Protein AF-A0A915JQE9-F1 (afdb_monomer_lite)

Radius of gyration: 18.26 Å; chains: 1; bounding box: 39×35×54 Å

Organism: Romanomermis culicivorax (NCBI:txid13658)

pLDDT: mean 92.69, std 6.95, range [49.97, 98.25]

Structure (mmCIF, N/CA/C/O backbone):
data_AF-A0A915JQE9-F1
#
_entry.id   AF-A0A915JQE9-F1
#
loop_
_atom_site.group_PDB
_atom_site.id
_atom_site.type_symbol
_atom_site.label_atom_id
_atom_site.label_alt_id
_atom_site.label_comp_id
_atom_site.label_asym_id
_atom_site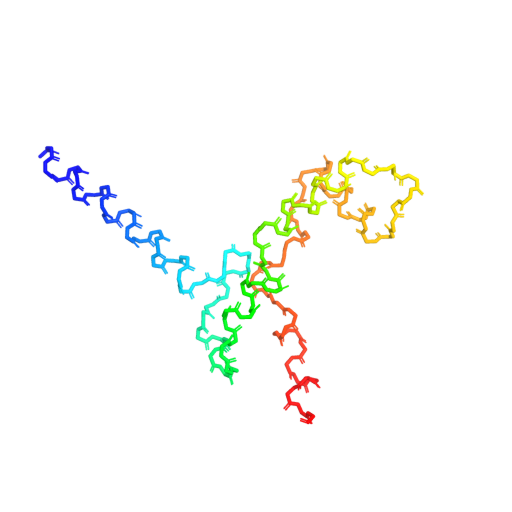.label_entity_id
_atom_site.label_seq_id
_atom_site.pdbx_PDB_ins_code
_atom_site.Cartn_x
_atom_site.Cartn_y
_atom_site.Cartn_z
_atom_site.occupancy
_atom_site.B_iso_or_equiv
_atom_site.auth_seq_id
_atom_site.auth_comp_id
_atom_site.auth_asym_id
_atom_site.auth_atom_id
_atom_site.pdbx_PDB_model_num
ATOM 1 N N . LEU A 1 1 ? 0.829 17.324 -35.112 1.00 67.06 1 LEU A N 1
ATOM 2 C CA . LEU A 1 1 ? -0.309 17.634 -34.212 1.00 67.06 1 LEU A CA 1
ATOM 3 C C . LEU A 1 1 ? -1.043 16.373 -33.762 1.00 67.06 1 LEU A C 1
ATOM 5 O O . LEU A 1 1 ? -0.920 16.037 -32.601 1.00 67.06 1 LEU A O 1
ATOM 9 N N . ILE A 1 2 ? -1.765 15.649 -34.632 1.00 79.75 2 ILE A N 1
ATOM 10 C CA . ILE A 1 2 ? -2.502 14.436 -34.205 1.00 79.75 2 ILE A CA 1
ATOM 11 C C . ILE A 1 2 ? -1.566 13.235 -33.972 1.00 79.75 2 ILE A C 1
ATOM 13 O O . ILE A 1 2 ? -1.699 12.549 -32.968 1.00 79.75 2 ILE A O 1
ATOM 17 N N . ILE A 1 3 ? -0.600 12.995 -34.869 1.00 83.25 3 ILE A N 1
ATOM 18 C CA . ILE A 1 3 ? 0.360 11.880 -34.738 1.00 83.25 3 ILE A CA 1
ATOM 19 C C . ILE A 1 3 ? 1.259 12.068 -33.508 1.00 83.25 3 ILE A C 1
ATOM 21 O O . ILE A 1 3 ? 1.458 11.116 -32.763 1.00 83.25 3 ILE A O 1
ATOM 25 N N . ASP A 1 4 ? 1.719 13.297 -33.256 1.00 87.56 4 ASP A N 1
ATOM 26 C CA . ASP A 1 4 ? 2.543 13.613 -32.080 1.00 87.56 4 ASP A CA 1
ATOM 27 C C . ASP A 1 4 ? 1.773 13.379 -30.769 1.00 87.56 4 ASP A C 1
ATOM 29 O O . ASP A 1 4 ? 2.315 12.787 -29.845 1.00 87.56 4 ASP A O 1
ATOM 33 N N . ALA A 1 5 ? 0.484 13.743 -30.716 1.00 91.75 5 ALA A N 1
ATOM 34 C CA . ALA A 1 5 ? -0.362 13.503 -29.544 1.00 91.75 5 ALA A CA 1
ATOM 35 C C . ALA A 1 5 ? -0.603 12.005 -29.274 1.00 91.75 5 ALA A C 1
ATOM 37 O O . ALA A 1 5 ? -0.631 11.579 -28.124 1.00 91.75 5 ALA A O 1
ATOM 38 N N . PHE A 1 6 ? -0.760 11.181 -30.319 1.00 93.00 6 PHE A N 1
ATOM 39 C CA . PHE A 1 6 ? -0.854 9.725 -30.147 1.00 93.00 6 PHE A CA 1
ATOM 40 C C . PHE A 1 6 ? 0.477 9.088 -29.738 1.00 93.00 6 PHE A C 1
ATOM 42 O O . PHE A 1 6 ? 0.460 8.094 -29.016 1.00 93.00 6 PHE A O 1
ATOM 49 N N . GLY A 1 7 ? 1.604 9.644 -30.195 1.00 94.81 7 GLY A N 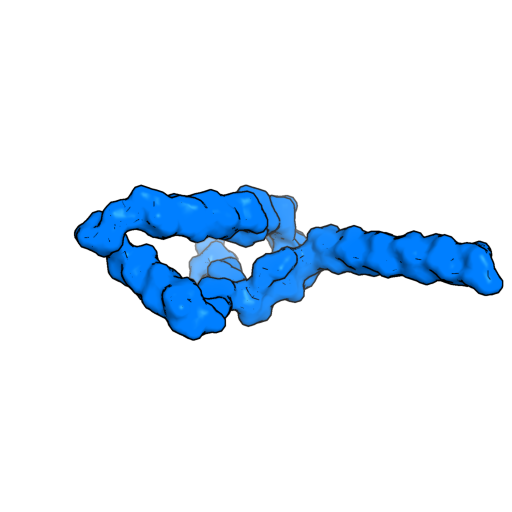1
ATOM 50 C CA . GLY A 1 7 ? 2.934 9.257 -29.723 1.00 94.81 7 GLY A CA 1
ATOM 51 C C . GLY A 1 7 ? 3.081 9.514 -28.226 1.00 94.81 7 GLY A C 1
ATOM 52 O O . GLY A 1 7 ? 3.357 8.587 -27.478 1.00 94.81 7 GLY A O 1
ATOM 53 N N . GLU A 1 8 ? 2.755 10.728 -27.778 1.00 94.94 8 GLU A N 1
ATOM 54 C CA . GLU A 1 8 ? 2.845 11.114 -26.365 1.00 94.94 8 GLU A CA 1
ATOM 55 C C . GLU A 1 8 ? 1.964 10.246 -25.450 1.00 94.94 8 GLU A C 1
ATOM 57 O O . GLU A 1 8 ? 2.409 9.814 -24.390 1.00 94.94 8 GLU A O 1
ATOM 62 N N . LEU A 1 9 ? 0.731 9.929 -25.863 1.00 94.31 9 LEU A N 1
ATOM 63 C CA . LEU A 1 9 ? -0.151 9.042 -25.091 1.00 94.31 9 LEU A CA 1
ATOM 64 C C . LEU A 1 9 ? 0.405 7.619 -24.955 1.00 94.31 9 LEU A C 1
ATOM 66 O O . LEU A 1 9 ? 0.185 6.976 -23.929 1.00 94.31 9 LEU A O 1
ATOM 70 N N . ARG A 1 10 ? 1.103 7.122 -25.983 1.00 95.56 10 ARG A N 1
ATOM 71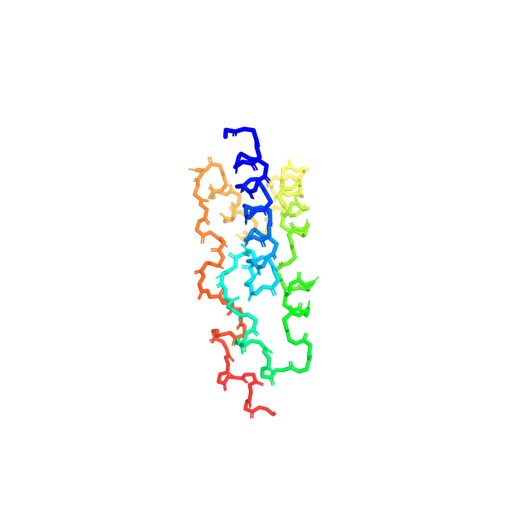 C CA . ARG A 1 10 ? 1.764 5.816 -25.916 1.00 95.56 10 ARG A CA 1
ATOM 72 C C . ARG A 1 10 ? 2.950 5.868 -24.963 1.00 95.56 10 ARG A C 1
ATOM 74 O O . ARG A 1 10 ? 3.016 5.038 -24.069 1.00 95.56 10 ARG A O 1
ATOM 81 N N . ASP A 1 11 ? 3.805 6.877 -25.089 1.00 96.31 11 ASP A N 1
ATOM 82 C CA . ASP A 1 11 ? 4.979 7.025 -24.226 1.00 96.31 11 ASP A CA 1
ATOM 83 C C . ASP A 1 11 ? 4.574 7.154 -22.745 1.00 96.31 11 ASP A C 1
ATOM 85 O O . ASP A 1 11 ? 5.214 6.576 -21.868 1.00 96.31 11 ASP A O 1
ATOM 89 N N . GLN A 1 12 ? 3.468 7.853 -22.451 1.00 94.75 12 GLN A N 1
ATOM 90 C CA . GLN A 1 12 ? 2.900 7.931 -21.099 1.00 94.75 12 GLN A CA 1
ATOM 91 C C . GLN A 1 12 ? 2.430 6.566 -20.577 1.00 94.75 12 GLN A C 1
ATOM 93 O O . GLN A 1 12 ? 2.669 6.243 -19.412 1.00 94.75 12 GLN A O 1
ATOM 98 N N . GLN A 1 13 ? 1.760 5.773 -21.419 1.00 95.31 13 GLN A N 1
ATOM 99 C CA . GLN A 1 13 ? 1.322 4.424 -21.058 1.00 95.31 13 GLN A CA 1
ATOM 100 C C . GLN A 1 13 ? 2.520 3.507 -20.796 1.00 95.31 13 GLN A C 1
ATOM 102 O O . GLN A 1 13 ? 2.546 2.836 -19.766 1.00 95.31 13 GLN A O 1
ATOM 107 N N . ASP A 1 14 ? 3.503 3.514 -21.693 1.00 96.50 14 ASP A N 1
ATOM 108 C CA . ASP A 1 14 ? 4.688 2.665 -21.598 1.00 96.50 14 ASP A CA 1
ATOM 109 C C . ASP A 1 14 ? 5.507 3.029 -20.350 1.00 96.50 14 ASP A C 1
ATOM 111 O O . ASP A 1 14 ? 5.838 2.156 -19.555 1.00 96.50 14 ASP A O 1
ATOM 115 N N . THR A 1 15 ? 5.698 4.325 -20.077 1.00 95.44 15 THR A N 1
ATOM 116 C CA . THR A 1 15 ? 6.386 4.799 -18.861 1.00 95.44 15 THR A CA 1
ATOM 117 C C . THR A 1 15 ? 5.670 4.355 -17.580 1.00 95.44 15 THR A C 1
ATOM 119 O O . THR A 1 15 ? 6.307 3.970 -16.597 1.00 95.44 15 THR A O 1
ATOM 122 N N . ALA A 1 16 ? 4.334 4.421 -17.554 1.00 92.44 16 ALA A N 1
ATOM 123 C CA . ALA A 1 16 ? 3.557 3.991 -16.394 1.00 92.44 16 ALA A CA 1
ATOM 124 C C . ALA A 1 16 ? 3.657 2.474 -16.177 1.00 92.44 16 ALA A C 1
ATOM 126 O O . ALA A 1 16 ? 3.795 2.031 -15.037 1.00 92.44 16 ALA A O 1
ATOM 127 N N . GLN A 1 17 ? 3.617 1.695 -17.260 1.00 93.56 17 GLN A N 1
ATOM 128 C CA . GLN A 1 17 ? 3.761 0.244 -17.213 1.00 93.56 17 GLN A CA 1
ATOM 129 C C . GLN A 1 17 ? 5.161 -0.157 -16.737 1.00 93.56 17 GLN A C 1
ATOM 131 O O . GLN A 1 17 ? 5.279 -0.953 -15.810 1.00 93.56 17 GLN A O 1
ATOM 136 N N . GLU A 1 18 ? 6.208 0.447 -17.301 1.00 94.75 18 GLU A N 1
ATOM 137 C CA . GLU A 1 18 ? 7.594 0.205 -16.891 1.00 94.75 18 GLU A CA 1
ATOM 138 C C . GLU A 1 18 ? 7.787 0.479 -15.399 1.00 94.75 18 GLU A C 1
ATOM 140 O O . GLU A 1 18 ? 8.376 -0.340 -14.697 1.00 94.75 18 GLU A O 1
ATOM 145 N N . LYS A 1 19 ? 7.216 1.574 -14.877 1.00 92.69 19 LYS A N 1
ATOM 146 C CA . LYS A 1 19 ? 7.302 1.893 -13.447 1.00 92.69 19 LYS A CA 1
ATOM 147 C C . LYS A 1 19 ? 6.626 0.840 -12.562 1.00 92.69 19 LYS A C 1
ATOM 149 O O . LYS A 1 19 ? 7.146 0.531 -11.493 1.00 92.69 19 LYS A O 1
ATOM 154 N N . LEU A 1 20 ? 5.482 0.298 -12.983 1.00 89.75 20 LEU A N 1
ATOM 155 C CA . LEU A 1 20 ? 4.782 -0.764 -12.247 1.00 89.75 20 LEU A CA 1
ATOM 156 C C . LEU A 1 20 ? 5.536 -2.102 -12.285 1.00 89.75 20 LEU A C 1
ATOM 158 O O . LEU A 1 20 ? 5.392 -2.910 -11.371 1.00 89.75 20 LEU A O 1
ATOM 162 N N . GLU A 1 21 ? 6.327 -2.342 -13.329 1.00 91.62 21 GLU A N 1
ATOM 163 C CA . GLU A 1 21 ? 7.147 -3.549 -13.472 1.00 91.62 21 GLU A CA 1
ATOM 164 C C . GLU A 1 21 ? 8.509 -3.439 -12.773 1.00 91.62 21 GLU A C 1
ATOM 166 O O . GLU A 1 21 ? 9.068 -4.459 -12.359 1.00 91.62 21 GLU A O 1
ATOM 171 N N . SER A 1 22 ? 9.049 -2.222 -12.643 1.00 94.00 22 SER A N 1
ATOM 172 C CA . SER A 1 22 ? 10.365 -1.972 -12.052 1.00 94.00 22 SER A CA 1
ATOM 173 C C . SER A 1 22 ? 10.320 -1.664 -10.559 1.00 94.00 22 SER A C 1
ATOM 175 O O . SER A 1 22 ? 11.286 -1.969 -9.867 1.00 94.00 22 SER A O 1
ATOM 177 N N . ASN A 1 23 ? 9.241 -1.060 -10.052 1.00 96.00 23 ASN A N 1
ATOM 178 C CA . ASN A 1 23 ? 9.147 -0.584 -8.671 1.00 96.00 23 ASN A CA 1
ATOM 179 C C . ASN A 1 23 ? 7.868 -1.092 -8.001 1.00 96.00 23 ASN A C 1
ATOM 181 O O . ASN A 1 23 ? 6.813 -1.204 -8.626 1.00 96.00 23 ASN A O 1
ATOM 185 N N . CYS A 1 24 ? 7.928 -1.346 -6.693 1.00 96.19 24 CYS A N 1
ATOM 186 C CA . CYS A 1 24 ? 6.718 -1.629 -5.928 1.00 96.19 24 CYS A CA 1
ATOM 187 C C . CYS A 1 24 ? 5.824 -0.381 -5.863 1.00 96.19 24 CYS A C 1
ATOM 189 O O . CYS A 1 24 ? 6.274 0.690 -5.466 1.00 96.19 24 CYS A O 1
ATOM 191 N N . PHE A 1 25 ? 4.532 -0.524 -6.164 1.00 94.50 25 PHE A N 1
ATOM 192 C CA . PHE A 1 25 ? 3.576 0.589 -6.118 1.00 94.50 25 PHE A CA 1
ATOM 193 C C . PHE A 1 25 ? 3.420 1.224 -4.722 1.00 94.50 25 PHE A C 1
ATOM 195 O O . PHE A 1 25 ? 3.110 2.408 -4.625 1.00 94.50 25 PHE A O 1
ATOM 202 N N . ILE A 1 26 ? 3.613 0.446 -3.650 1.00 94.88 26 ILE A N 1
ATOM 203 C CA . ILE A 1 26 ? 3.395 0.903 -2.269 1.00 94.88 26 ILE A CA 1
ATOM 204 C C . ILE A 1 26 ? 4.648 1.572 -1.694 1.00 94.88 26 ILE A C 1
ATOM 206 O O . ILE A 1 26 ? 4.565 2.701 -1.218 1.00 94.88 26 ILE A O 1
ATOM 210 N N . CYS A 1 27 ? 5.800 0.896 -1.751 1.00 95.56 27 CYS A N 1
ATOM 211 C CA . CYS A 1 27 ? 7.029 1.378 -1.115 1.00 95.56 27 CYS A CA 1
ATOM 212 C C . CYS A 1 27 ? 8.037 2.031 -2.068 1.00 95.56 27 CYS A C 1
ATOM 214 O O . CYS A 1 27 ? 9.039 2.556 -1.597 1.00 95.56 27 CYS A O 1
ATOM 216 N N . ASP A 1 28 ? 7.804 2.005 -3.383 1.00 95.19 28 ASP A N 1
ATOM 217 C CA . ASP A 1 28 ? 8.694 2.542 -4.429 1.00 95.19 28 ASP A CA 1
ATOM 218 C C . ASP A 1 28 ? 10.106 1.919 -4.472 1.00 95.19 28 ASP A C 1
ATOM 220 O O . ASP A 1 28 ? 10.985 2.392 -5.192 1.00 95.19 28 ASP A O 1
ATOM 224 N N . LEU A 1 29 ? 10.336 0.819 -3.744 1.00 95.75 29 LEU A N 1
ATOM 225 C CA . LEU A 1 29 ? 11.581 0.058 -3.830 1.00 95.75 29 LEU A CA 1
ATOM 226 C C . LEU A 1 29 ? 11.692 -0.630 -5.196 1.00 95.75 29 LEU A C 1
ATOM 228 O O . LEU A 1 29 ? 10.737 -1.253 -5.676 1.00 95.75 29 LEU A O 1
ATOM 232 N N . SER A 1 30 ? 12.880 -0.529 -5.801 1.00 95.50 30 SER A N 1
ATOM 233 C CA . SER A 1 30 ? 13.201 -1.176 -7.077 1.00 95.50 30 SER A CA 1
ATOM 234 C C . SER A 1 30 ? 13.192 -2.694 -6.932 1.00 95.50 30 SER A C 1
ATOM 236 O O . SER A 1 30 ? 13.682 -3.244 -5.944 1.00 95.50 30 SER A O 1
ATOM 238 N N . LYS A 1 31 ? 12.719 -3.376 -7.970 1.00 95.31 31 LYS A N 1
ATOM 239 C CA . LYS A 1 31 ? 12.828 -4.819 -8.165 1.00 95.31 31 LYS A CA 1
ATOM 240 C C . LYS A 1 31 ? 14.245 -5.342 -7.915 1.00 95.31 31 LYS A C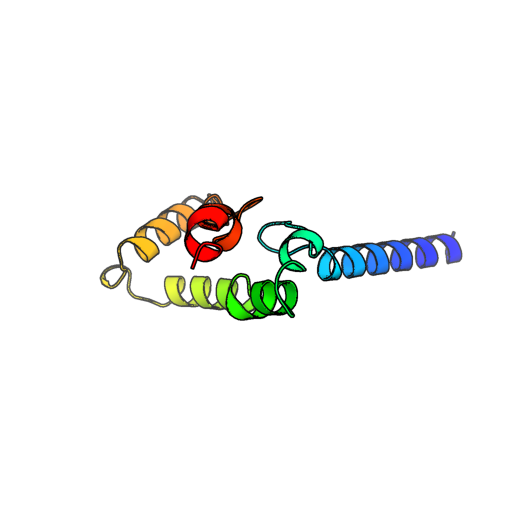 1
ATOM 242 O O . LYS A 1 31 ? 14.387 -6.395 -7.297 1.00 95.31 31 LYS A O 1
ATOM 247 N N . ASP A 1 32 ? 15.271 -4.576 -8.290 1.00 94.75 32 ASP A N 1
ATOM 248 C CA . ASP A 1 32 ? 16.681 -4.942 -8.098 1.00 94.75 32 ASP A CA 1
ATOM 249 C C . ASP A 1 32 ? 17.025 -5.223 -6.623 1.00 94.75 32 ASP A C 1
ATOM 251 O O . ASP A 1 32 ? 17.874 -6.064 -6.326 1.00 94.75 32 ASP A O 1
ATOM 255 N N . PHE A 1 33 ? 16.356 -4.550 -5.677 1.00 93.25 33 PHE A N 1
ATOM 256 C CA . PHE A 1 33 ? 16.535 -4.797 -4.242 1.00 93.25 33 PHE A CA 1
ATOM 257 C C . PHE A 1 33 ? 16.102 -6.220 -3.855 1.00 93.25 33 PHE A C 1
ATOM 259 O O . PHE A 1 33 ? 16.753 -6.878 -3.040 1.00 93.25 33 PHE A O 1
ATOM 266 N N . PHE A 1 34 ? 15.031 -6.713 -4.477 1.00 93.38 34 PHE A N 1
ATOM 267 C CA . PHE A 1 34 ? 14.414 -8.002 -4.175 1.00 93.38 34 PHE A CA 1
ATOM 268 C C . PHE A 1 34 ? 14.992 -9.164 -4.989 1.00 93.38 34 PHE A C 1
ATOM 270 O O . PHE A 1 34 ? 14.802 -10.320 -4.611 1.00 93.38 34 PHE A O 1
ATOM 277 N N . ASP A 1 35 ? 15.735 -8.887 -6.063 1.00 88.38 35 ASP A N 1
ATOM 278 C CA . ASP A 1 35 ? 16.373 -9.905 -6.911 1.00 88.38 35 ASP A CA 1
ATOM 279 C C . ASP A 1 35 ? 17.462 -10.719 -6.177 1.00 88.38 35 ASP A C 1
ATOM 281 O O . ASP A 1 35 ? 17.889 -11.771 -6.659 1.00 88.38 35 ASP A O 1
ATOM 285 N N . LYS A 1 36 ? 17.857 -10.300 -4.963 1.00 86.81 36 LYS A N 1
ATOM 286 C CA . LYS A 1 36 ? 18.662 -11.108 -4.026 1.00 86.81 36 LYS A CA 1
ATOM 287 C C . LYS A 1 36 ? 17.980 -12.436 -3.656 1.00 86.81 36 LYS A C 1
ATOM 289 O O . LYS A 1 36 ? 18.666 -13.395 -3.302 1.00 86.81 36 LYS A O 1
ATOM 294 N N . LEU A 1 37 ? 16.646 -12.495 -3.722 1.00 87.94 37 LEU A N 1
ATOM 295 C CA . LEU A 1 37 ? 15.838 -13.669 -3.400 1.00 87.94 37 LEU A CA 1
ATOM 296 C C . LEU A 1 37 ? 15.140 -14.218 -4.659 1.00 87.94 37 LEU A C 1
ATOM 298 O O . LEU A 1 37 ? 14.634 -13.448 -5.478 1.00 87.94 37 LEU A O 1
ATOM 302 N N . PRO A 1 38 ? 15.033 -15.552 -4.829 1.00 91.19 38 PRO A N 1
ATOM 303 C CA . PRO A 1 38 ? 14.326 -16.134 -5.966 1.00 91.19 38 PRO A CA 1
ATOM 304 C C . PRO A 1 38 ? 12.857 -15.698 -6.007 1.00 91.19 38 PRO A C 1
ATOM 306 O O . PRO A 1 38 ? 12.087 -16.023 -5.104 1.00 91.19 38 PRO A O 1
ATOM 309 N N . ARG A 1 39 ? 12.458 -15.007 -7.085 1.00 92.38 39 ARG A N 1
ATOM 310 C CA . ARG A 1 39 ? 11.121 -14.394 -7.231 1.00 92.38 39 ARG A CA 1
ATOM 311 C C . ARG A 1 39 ? 10.777 -13.415 -6.096 1.00 92.38 39 ARG A C 1
ATOM 313 O O . ARG A 1 39 ? 9.606 -13.274 -5.750 1.00 92.38 39 ARG A O 1
ATOM 320 N N . GLY A 1 40 ? 11.780 -12.744 -5.524 1.00 93.88 40 GLY A N 1
ATOM 321 C CA . GLY A 1 40 ? 11.591 -11.831 -4.397 1.00 93.88 40 GLY A CA 1
ATOM 322 C C . GLY A 1 40 ? 10.599 -10.711 -4.702 1.00 93.88 40 GLY A C 1
ATOM 323 O O . GLY A 1 40 ? 9.708 -10.458 -3.901 1.00 93.88 40 GLY A O 1
ATOM 324 N N . PHE A 1 41 ? 10.684 -10.101 -5.888 1.00 95.06 41 PHE A N 1
ATOM 325 C CA . PHE A 1 41 ? 9.778 -9.012 -6.259 1.00 95.06 41 PHE A CA 1
ATOM 326 C C . PHE A 1 41 ? 8.324 -9.468 -6.446 1.00 95.06 41 PHE A C 1
ATOM 328 O O . PHE A 1 41 ? 7.422 -8.830 -5.921 1.00 95.06 41 PHE A O 1
ATOM 335 N N . GLU A 1 42 ? 8.094 -10.604 -7.114 1.00 94.50 42 GLU A N 1
ATOM 336 C CA . GLU A 1 42 ? 6.750 -11.195 -7.259 1.00 94.50 42 GLU A CA 1
ATOM 337 C C . GLU A 1 42 ? 6.157 -11.533 -5.885 1.00 94.50 42 GLU A C 1
ATOM 339 O O . GLU A 1 42 ? 5.003 -11.222 -5.602 1.00 94.50 42 GLU A O 1
ATOM 344 N N . HIS A 1 43 ? 6.961 -12.120 -4.991 1.00 94.81 43 HIS A N 1
ATOM 345 C CA . HIS A 1 43 ? 6.532 -12.375 -3.618 1.00 94.81 43 HIS A CA 1
ATOM 346 C C . HIS A 1 43 ? 6.156 -11.078 -2.896 1.00 94.81 43 HIS A C 1
ATOM 348 O O . HIS A 1 43 ? 5.089 -11.002 -2.286 1.00 94.81 43 HIS A O 1
ATOM 354 N N . HIS A 1 44 ? 7.004 -10.058 -3.006 1.00 95.56 44 HIS A N 1
ATOM 355 C CA . HIS A 1 44 ? 6.788 -8.760 -2.392 1.00 95.56 44 HIS A CA 1
ATOM 356 C C . HIS A 1 44 ? 5.480 -8.121 -2.878 1.00 95.56 44 HIS A C 1
ATOM 358 O O . HIS A 1 44 ? 4.653 -7.740 -2.058 1.00 95.56 44 HIS A O 1
ATOM 364 N N . THR A 1 45 ? 5.214 -8.072 -4.186 1.00 95.31 45 THR A N 1
ATOM 365 C CA . THR A 1 45 ? 3.987 -7.456 -4.723 1.00 95.31 45 THR A CA 1
ATOM 366 C C . THR A 1 45 ? 2.728 -8.293 -4.496 1.00 95.31 45 THR A C 1
ATOM 368 O O . THR A 1 45 ? 1.640 -7.737 -4.354 1.00 95.31 45 THR A O 1
ATOM 371 N N . ASP A 1 46 ? 2.833 -9.621 -4.431 1.00 94.75 46 ASP A N 1
ATOM 372 C CA . ASP A 1 46 ? 1.654 -10.492 -4.331 1.00 94.75 46 ASP A CA 1
ATOM 373 C C . ASP A 1 46 ? 1.275 -10.855 -2.896 1.00 94.75 46 ASP A C 1
ATOM 375 O O . ASP A 1 46 ? 0.111 -11.173 -2.629 1.00 94.75 46 ASP A O 1
ATOM 379 N N . LYS A 1 47 ? 2.247 -10.867 -1.978 1.00 94.38 47 LYS A N 1
ATOM 380 C CA . LYS A 1 47 ? 2.061 -11.342 -0.598 1.00 94.38 47 LYS A CA 1
ATOM 381 C C . LYS A 1 47 ? 2.233 -10.254 0.444 1.00 94.38 47 LYS A C 1
ATOM 383 O O . LYS A 1 47 ? 1.474 -10.260 1.408 1.00 94.38 47 LYS A O 1
ATOM 388 N N . GLU A 1 48 ? 3.172 -9.336 0.248 1.00 94.94 48 GLU A N 1
ATOM 389 C CA . GLU A 1 48 ? 3.477 -8.292 1.230 1.00 94.94 48 GLU A CA 1
ATOM 390 C C . GLU A 1 48 ? 2.737 -6.995 0.880 1.00 94.94 48 GLU A C 1
ATOM 392 O O . GLU A 1 48 ? 1.855 -6.553 1.611 1.00 94.94 48 GLU A O 1
ATOM 397 N N . HIS A 1 49 ? 3.027 -6.423 -0.286 1.00 96.50 49 HIS A N 1
ATOM 398 C CA . HIS A 1 49 ? 2.521 -5.142 -0.773 1.00 96.50 49 HIS A CA 1
ATOM 399 C C . HIS A 1 49 ? 1.506 -5.310 -1.912 1.00 96.50 49 HIS A C 1
ATOM 401 O O . HIS A 1 49 ? 1.593 -4.679 -2.967 1.00 96.50 49 HIS A O 1
ATOM 407 N N . ASN A 1 50 ? 0.505 -6.160 -1.689 1.00 95.25 50 ASN A N 1
ATOM 408 C CA . ASN A 1 50 ? -0.566 -6.362 -2.656 1.00 95.25 50 ASN A CA 1
ATOM 409 C C . ASN A 1 50 ? -1.602 -5.232 -2.602 1.00 95.25 50 ASN A C 1
ATOM 411 O O . ASN A 1 50 ? -2.282 -5.045 -1.593 1.00 95.25 50 ASN A O 1
ATOM 415 N N . LEU A 1 51 ? -1.784 -4.526 -3.721 1.00 92.44 51 LEU A N 1
ATOM 416 C CA . LEU A 1 51 ? -2.699 -3.385 -3.822 1.00 92.44 51 LEU A CA 1
ATOM 417 C C . LEU A 1 51 ? -4.150 -3.728 -3.439 1.00 92.44 51 LEU A C 1
ATOM 419 O O . LEU A 1 51 ? -4.822 -2.937 -2.776 1.00 92.44 51 LEU A O 1
ATOM 423 N N . ALA A 1 52 ? -4.640 -4.908 -3.831 1.00 95.31 52 ALA A N 1
ATOM 424 C CA . ALA A 1 52 ? -6.003 -5.320 -3.513 1.00 95.31 52 ALA A CA 1
ATOM 425 C C . ALA A 1 52 ? -6.174 -5.580 -2.010 1.00 95.31 52 ALA A C 1
ATOM 427 O O . ALA A 1 52 ? -7.204 -5.214 -1.447 1.00 95.31 52 ALA A O 1
ATOM 428 N N . ASN A 1 53 ? -5.156 -6.127 -1.339 1.00 96.00 53 ASN A N 1
ATOM 429 C CA . ASN A 1 53 ? -5.193 -6.338 0.109 1.00 96.00 53 ASN A CA 1
ATOM 430 C C . ASN A 1 53 ? -5.326 -5.017 0.882 1.00 96.00 53 ASN A C 1
ATOM 432 O O . ASN A 1 53 ? -6.101 -4.969 1.833 1.00 96.00 53 ASN A O 1
ATOM 436 N N . TYR A 1 54 ? -4.663 -3.936 0.451 1.00 94.75 54 TYR A N 1
ATOM 437 C CA . TYR A 1 54 ? -4.855 -2.609 1.057 1.00 94.75 54 TYR A CA 1
ATOM 438 C C . TYR A 1 54 ? -6.297 -2.110 0.908 1.00 94.75 54 TYR A C 1
ATOM 440 O O . TYR A 1 54 ? -6.888 -1.627 1.874 1.00 94.75 54 TYR A O 1
ATOM 448 N N . LEU A 1 55 ? -6.897 -2.270 -0.276 1.00 95.19 55 LEU A N 1
ATOM 449 C CA . LEU A 1 55 ? -8.297 -1.900 -0.497 1.00 95.19 55 LEU A CA 1
ATOM 450 C C . LEU A 1 55 ? -9.248 -2.733 0.374 1.00 95.19 55 LEU A C 1
ATOM 452 O O . LEU A 1 55 ? -10.167 -2.186 0.985 1.00 95.19 55 LEU A O 1
ATOM 456 N N . PHE A 1 56 ? -9.025 -4.046 0.452 1.00 97.44 56 PHE A N 1
ATOM 457 C CA . PHE A 1 56 ? -9.828 -4.930 1.292 1.00 97.44 56 PHE A CA 1
ATOM 458 C C . PHE A 1 56 ? -9.676 -4.608 2.775 1.00 97.44 56 PHE A C 1
ATOM 460 O O . PHE A 1 56 ? -10.669 -4.657 3.494 1.00 97.44 56 PHE A O 1
ATOM 467 N N . PHE A 1 57 ? -8.481 -4.227 3.225 1.00 96.81 57 PHE A N 1
ATOM 468 C CA . PHE A 1 57 ? -8.251 -3.800 4.600 1.00 96.81 57 PHE A CA 1
ATOM 469 C C . PHE A 1 57 ? -9.000 -2.503 4.930 1.00 96.81 57 PHE A C 1
ATOM 471 O O . PHE A 1 57 ? -9.688 -2.441 5.944 1.00 96.81 57 PHE A O 1
ATOM 478 N N . LEU A 1 58 ? -8.967 -1.498 4.050 1.00 95.62 58 LEU A N 1
ATOM 479 C CA . LEU A 1 58 ? -9.752 -0.272 4.245 1.00 95.62 58 LEU A CA 1
ATOM 480 C C . LEU A 1 58 ? -11.259 -0.556 4.275 1.00 95.62 58 LEU A C 1
ATOM 482 O O . LEU A 1 58 ? -11.967 -0.053 5.144 1.00 95.62 58 LEU A O 1
ATOM 486 N N . MET A 1 59 ? -11.755 -1.396 3.363 1.00 97.25 59 MET A N 1
ATOM 487 C CA . MET A 1 59 ? -13.158 -1.818 3.369 1.00 97.25 59 MET A CA 1
ATOM 488 C C . MET A 1 59 ? -13.517 -2.583 4.650 1.00 97.25 59 MET A C 1
ATOM 490 O O . MET A 1 59 ? -14.605 -2.390 5.187 1.00 97.25 59 MET A O 1
ATOM 494 N N . HIS A 1 60 ? -12.606 -3.428 5.142 1.00 97.50 60 HIS A N 1
ATOM 495 C CA . HIS A 1 60 ? -12.765 -4.161 6.392 1.00 97.50 60 HIS A CA 1
ATOM 496 C C . HIS A 1 60 ? -12.894 -3.215 7.586 1.00 97.50 60 HIS A C 1
ATOM 498 O O . HIS A 1 60 ? -13.828 -3.383 8.363 1.00 97.50 60 HIS A O 1
ATOM 504 N N . LEU A 1 61 ? -12.022 -2.206 7.692 1.00 96.44 61 LEU A N 1
ATOM 505 C CA . LEU A 1 61 ? -12.113 -1.186 8.737 1.00 96.44 61 LEU A CA 1
ATOM 506 C C . LEU A 1 61 ? -13.465 -0.468 8.675 1.00 96.44 61 LEU A C 1
ATOM 508 O O . LEU A 1 61 ? -14.195 -0.481 9.651 1.00 96.44 61 LEU A O 1
ATOM 512 N N . ILE A 1 62 ? -13.866 0.041 7.506 1.00 95.38 62 ILE A N 1
ATOM 513 C CA . ILE A 1 62 ? -15.133 0.783 7.343 1.00 95.38 62 ILE A CA 1
ATOM 514 C C . ILE A 1 62 ? -16.371 -0.046 7.745 1.00 95.38 62 ILE A C 1
ATOM 516 O O . ILE A 1 62 ? -17.382 0.515 8.161 1.00 95.38 62 ILE A O 1
ATOM 520 N N . GLN A 1 63 ? -16.336 -1.369 7.567 1.00 96.50 63 GLN A N 1
ATOM 521 C CA . GLN A 1 63 ? -17.480 -2.250 7.834 1.00 96.50 63 GLN A CA 1
ATOM 522 C C . GLN A 1 63 ? -17.497 -2.844 9.245 1.00 96.50 63 GLN A C 1
ATOM 524 O O . GLN A 1 63 ? -18.538 -3.347 9.674 1.00 96.50 63 GLN A O 1
ATOM 529 N N . LYS A 1 64 ? -16.357 -2.852 9.935 1.00 97.38 64 LYS A N 1
ATOM 530 C CA . LYS A 1 64 ? -16.200 -3.465 11.252 1.00 97.38 64 LYS A CA 1
ATOM 531 C C . LYS A 1 64 ? -16.628 -2.482 12.345 1.00 97.38 64 LYS A C 1
ATOM 533 O O . LYS A 1 64 ? -16.481 -1.275 12.200 1.00 97.38 64 LYS A O 1
ATOM 538 N N . ASP A 1 65 ? -17.183 -3.003 13.438 1.00 97.19 65 ASP A N 1
ATOM 539 C CA . ASP A 1 65 ? -17.540 -2.178 14.594 1.00 97.19 65 ASP A CA 1
ATOM 540 C C . ASP A 1 65 ? -16.265 -1.652 15.275 1.00 97.19 65 ASP A C 1
ATOM 542 O O . ASP A 1 65 ? -15.352 -2.424 15.581 1.00 97.19 65 ASP A O 1
ATOM 546 N N . GLU A 1 66 ? -16.201 -0.342 15.529 1.00 95.12 66 GLU A N 1
ATOM 547 C CA . GLU A 1 66 ? -15.026 0.312 16.121 1.00 95.12 66 GLU A CA 1
ATOM 548 C C . GLU A 1 66 ? -14.641 -0.264 17.493 1.00 95.12 66 GLU A C 1
ATOM 550 O O . GLU A 1 66 ? -13.469 -0.251 17.872 1.00 95.12 66 GLU A O 1
ATOM 555 N N . THR A 1 67 ? -15.607 -0.804 18.245 1.00 96.75 67 THR A N 1
ATOM 556 C CA . THR A 1 67 ? -15.356 -1.429 19.553 1.00 96.75 67 THR A CA 1
ATOM 557 C C . THR A 1 67 ? -14.615 -2.761 19.448 1.00 96.75 67 THR A C 1
ATOM 559 O O . THR A 1 67 ? -14.030 -3.219 20.431 1.00 96.75 67 THR A O 1
ATOM 562 N N . GLU A 1 68 ? -14.600 -3.368 18.260 1.00 97.44 68 GLU A N 1
ATOM 563 C CA . GLU A 1 68 ? -13.906 -4.621 17.966 1.00 97.44 68 GLU A CA 1
ATOM 564 C C . GLU A 1 68 ? -12.535 -4.400 17.314 1.00 97.44 68 GLU A C 1
ATOM 566 O O . GLU A 1 68 ? -11.848 -5.369 16.964 1.00 97.44 68 GLU A O 1
ATOM 571 N N . TYR A 1 69 ? -12.124 -3.144 17.116 1.00 98.19 69 TYR A N 1
ATOM 572 C CA . TYR A 1 69 ? -10.802 -2.842 16.591 1.00 98.19 69 TYR A CA 1
ATOM 573 C C . TYR A 1 69 ? -9.704 -3.321 17.544 1.00 98.19 69 TYR A C 1
ATOM 575 O O . TYR A 1 69 ? -9.715 -3.103 18.756 1.00 98.19 69 TYR A O 1
ATOM 583 N N . THR A 1 70 ? -8.704 -3.968 16.962 1.00 98.25 70 THR A N 1
ATOM 584 C CA . THR A 1 70 ? -7.405 -4.189 17.588 1.00 98.25 70 THR A CA 1
ATOM 585 C C . THR A 1 70 ? -6.637 -2.869 17.665 1.00 98.25 70 THR A C 1
ATOM 587 O O . THR A 1 70 ? -6.927 -1.923 16.938 1.00 98.25 70 THR A O 1
ATOM 590 N N . GLY A 1 71 ? -5.583 -2.809 18.486 1.00 97.88 71 GLY A N 1
ATOM 591 C CA . GLY A 1 71 ? -4.780 -1.586 18.611 1.00 97.88 71 GLY A CA 1
ATOM 592 C C . GLY A 1 71 ? -4.173 -1.090 17.289 1.00 97.88 71 GLY A C 1
ATOM 593 O O . GLY A 1 71 ? -4.084 0.116 17.076 1.00 97.88 71 GLY A O 1
ATOM 594 N N . GLN A 1 72 ? -3.799 -2.000 16.382 1.00 97.25 72 GLN A N 1
ATOM 595 C CA . GLN A 1 72 ? -3.283 -1.640 15.055 1.00 97.25 72 GLN A CA 1
ATOM 596 C C . GLN A 1 72 ? -4.385 -1.070 14.154 1.00 97.25 72 GLN A C 1
ATOM 598 O O . GLN A 1 72 ? -4.172 -0.064 13.484 1.00 97.25 72 GLN A O 1
ATOM 603 N N . GLU A 1 73 ? -5.573 -1.674 14.172 1.00 97.81 73 GLU A N 1
ATOM 604 C CA . GLU A 1 73 ? -6.727 -1.185 13.412 1.00 97.81 73 GLU A CA 1
ATOM 605 C C . GLU A 1 73 ? -7.180 0.188 13.915 1.00 97.81 73 GLU A C 1
ATOM 607 O O . GLU A 1 73 ? -7.379 1.084 13.102 1.00 97.81 73 GLU A O 1
ATOM 612 N N . THR A 1 74 ? -7.248 0.400 15.236 1.00 97.62 74 THR A N 1
ATOM 613 C CA . THR A 1 74 ? -7.552 1.715 15.821 1.00 97.62 74 THR A CA 1
ATOM 614 C C . THR A 1 74 ? -6.544 2.772 15.371 1.00 97.62 74 THR A C 1
ATOM 616 O O . THR A 1 74 ? -6.938 3.885 15.020 1.00 97.62 74 THR A O 1
ATOM 619 N N . TYR A 1 75 ? -5.249 2.437 15.358 1.00 97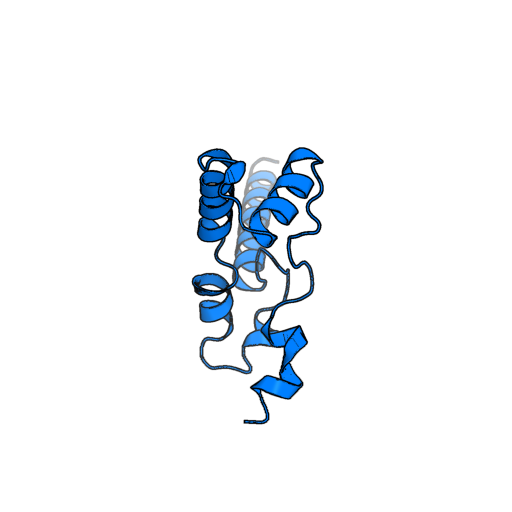.12 75 TYR A N 1
ATOM 620 C CA . TYR A 1 75 ? -4.198 3.353 14.916 1.00 97.12 75 TYR A CA 1
ATOM 621 C C . TYR A 1 75 ? -4.385 3.763 13.450 1.00 97.12 75 TYR A C 1
ATOM 623 O O . TYR A 1 75 ? -4.444 4.956 13.151 1.00 97.12 75 TYR A O 1
ATOM 631 N N . VAL A 1 76 ? -4.560 2.794 12.546 1.00 97.25 76 VAL A N 1
ATOM 632 C CA . VAL A 1 76 ? -4.758 3.090 11.118 1.00 97.25 76 VAL A CA 1
ATOM 633 C C . VAL A 1 76 ? -6.080 3.818 10.872 1.00 97.25 76 VAL A C 1
ATOM 635 O O . VAL A 1 76 ? -6.110 4.770 10.097 1.00 97.25 76 VAL A O 1
ATOM 638 N N . HIS A 1 77 ? -7.161 3.427 11.550 1.00 96.25 77 HIS A N 1
ATOM 639 C CA . HIS A 1 77 ? -8.460 4.088 11.427 1.00 96.25 77 HIS A CA 1
ATOM 640 C C . HIS A 1 77 ? -8.397 5.560 11.854 1.00 96.25 77 HIS A C 1
ATOM 642 O O . HIS A 1 77 ? -8.947 6.422 11.175 1.00 96.25 77 HIS A O 1
ATOM 648 N N . THR A 1 78 ? -7.672 5.864 12.935 1.00 96.31 78 THR A N 1
ATOM 649 C CA . THR A 1 78 ? -7.470 7.247 13.394 1.00 96.31 78 THR A CA 1
ATOM 650 C C . THR A 1 78 ? -6.770 8.084 12.323 1.00 96.31 78 THR A C 1
ATOM 652 O O . THR A 1 78 ? -7.258 9.151 11.959 1.00 96.31 78 THR A O 1
ATOM 655 N N . LEU A 1 79 ? -5.674 7.573 11.753 1.00 96.69 79 LEU A N 1
ATOM 656 C CA . LEU A 1 79 ? -4.956 8.259 10.674 1.00 96.69 79 LEU A CA 1
ATOM 657 C C . LEU A 1 79 ? -5.824 8.433 9.420 1.00 96.69 79 LEU A C 1
ATOM 659 O O . LEU A 1 79 ? -5.789 9.485 8.782 1.00 96.69 79 LEU A O 1
ATOM 663 N N . TYR A 1 80 ? -6.635 7.426 9.088 1.00 95.44 80 TYR A N 1
ATOM 664 C CA . TYR A 1 80 ? -7.558 7.476 7.958 1.00 95.44 80 TYR A CA 1
ATOM 665 C C . TYR A 1 80 ? -8.604 8.593 8.107 1.00 95.44 80 TYR A C 1
ATOM 667 O O . TYR A 1 80 ? -8.798 9.371 7.167 1.00 95.44 80 TYR A O 1
ATOM 675 N N . GLU A 1 81 ? -9.235 8.715 9.279 1.00 95.00 81 GLU A N 1
ATOM 676 C CA . GLU A 1 81 ? -10.203 9.781 9.579 1.00 95.00 81 GLU A CA 1
ATOM 677 C C . GLU A 1 81 ? -9.554 11.172 9.519 1.00 95.00 81 GLU A C 1
ATOM 679 O O . GLU A 1 81 ? -10.119 12.114 8.957 1.00 95.00 81 GLU A O 1
ATOM 684 N N . GLU A 1 82 ? -8.321 11.290 10.014 1.00 96.94 82 GLU A N 1
ATOM 685 C CA . GLU A 1 82 ? -7.539 12.528 9.977 1.00 96.94 82 GLU A CA 1
ATOM 686 C C . GLU A 1 82 ? -6.920 12.834 8.600 1.00 96.94 82 GLU A C 1
ATOM 688 O O . GLU A 1 82 ? -6.332 13.899 8.406 1.00 96.94 82 GLU A O 1
ATOM 693 N N . ARG A 1 83 ? -7.088 11.938 7.616 1.00 95.44 83 ARG A N 1
ATOM 694 C CA . ARG A 1 83 ? -6.503 12.033 6.265 1.00 95.44 83 ARG A CA 1
ATOM 695 C C . ARG A 1 83 ? -4.971 12.081 6.262 1.00 95.44 83 ARG A C 1
ATOM 697 O O . ARG A 1 83 ? -4.376 12.656 5.347 1.00 95.44 83 ARG A O 1
ATOM 704 N N . TYR A 1 84 ? -4.346 11.429 7.240 1.00 95.81 84 TYR A N 1
ATOM 705 C CA . TYR A 1 84 ? -2.911 11.168 7.271 1.00 95.81 84 TYR A CA 1
ATOM 706 C C . TYR A 1 84 ? -2.606 9.776 6.710 1.00 95.81 84 TYR A C 1
ATOM 708 O O . TYR A 1 84 ? -3.210 8.775 7.086 1.00 95.81 84 TYR A O 1
ATOM 716 N N . TRP A 1 85 ? -1.634 9.707 5.802 1.00 93.06 85 TRP A N 1
ATOM 717 C CA . TRP A 1 85 ? -1.296 8.488 5.054 1.00 93.06 85 TRP A CA 1
ATOM 718 C C . TRP A 1 85 ? 0.043 7.876 5.485 1.00 93.06 85 TRP A C 1
ATOM 720 O O . TRP A 1 85 ? 0.585 7.026 4.788 1.00 93.06 85 TRP A O 1
ATOM 730 N N . GLU A 1 86 ? 0.574 8.292 6.636 1.00 90.69 86 GLU A N 1
ATOM 731 C CA . GLU A 1 86 ? 1.892 7.874 7.141 1.00 90.69 86 GLU A CA 1
ATOM 732 C C . GLU A 1 86 ? 1.964 6.390 7.535 1.00 90.69 86 GLU A C 1
ATOM 734 O O . GLU A 1 86 ? 3.050 5.865 7.743 1.00 90.69 86 GLU A O 1
ATOM 739 N N . PHE A 1 87 ? 0.829 5.686 7.611 1.00 90.88 87 PHE A N 1
ATOM 740 C CA . PHE A 1 87 ? 0.827 4.238 7.843 1.00 90.88 87 PHE A CA 1
ATOM 741 C C . PHE A 1 87 ? 1.267 3.426 6.611 1.00 90.88 87 PHE A C 1
ATOM 743 O O . PHE A 1 87 ? 1.533 2.230 6.738 1.00 90.88 87 PHE A O 1
ATOM 750 N N . PHE A 1 88 ? 1.313 4.033 5.418 1.00 92.25 88 PHE A N 1
ATOM 751 C CA . PHE A 1 88 ? 1.921 3.399 4.252 1.00 92.25 88 PHE A CA 1
ATOM 752 C C . PHE A 1 88 ? 3.445 3.447 4.375 1.00 92.25 88 PHE A C 1
ATOM 754 O O . PHE A 1 88 ? 4.029 4.509 4.573 1.00 92.25 88 PHE A O 1
ATOM 761 N N . LEU A 1 89 ? 4.087 2.294 4.203 1.00 87.62 89 LEU A N 1
ATOM 762 C CA . LEU A 1 89 ? 5.541 2.166 4.237 1.00 87.62 89 LEU A CA 1
ATOM 763 C C . LEU A 1 89 ? 6.126 2.653 2.905 1.00 87.62 89 LEU A C 1
ATOM 765 O O . LEU A 1 89 ? 6.212 1.888 1.945 1.00 87.62 89 LEU A O 1
ATOM 769 N N . VAL A 1 90 ? 6.472 3.939 2.824 1.00 90.56 90 VAL A N 1
ATOM 770 C CA . VAL A 1 90 ? 7.072 4.555 1.629 1.00 90.56 90 VAL A CA 1
ATOM 771 C C . VAL A 1 90 ? 8.589 4.592 1.781 1.00 90.56 90 VAL A C 1
ATOM 773 O O . VAL A 1 90 ? 9.105 5.182 2.723 1.00 90.56 90 VAL A O 1
ATOM 776 N N . GLY A 1 91 ? 9.311 4.000 0.829 1.00 91.31 91 GLY A N 1
ATOM 777 C CA . GLY A 1 91 ? 10.775 3.931 0.832 1.00 91.31 91 GLY A CA 1
ATOM 778 C C . GLY A 1 91 ? 11.365 2.819 1.701 1.00 91.31 91 GLY A C 1
ATOM 779 O O . GLY A 1 91 ? 12.578 2.642 1.694 1.00 91.31 91 GLY A O 1
ATOM 780 N N . GLU A 1 92 ? 10.533 2.053 2.406 1.00 93.12 92 GLU A N 1
ATOM 781 C CA . GLU A 1 92 ? 10.954 0.957 3.282 1.00 93.12 92 GLU A CA 1
ATOM 782 C C . GLU A 1 92 ? 10.003 -0.243 3.174 1.00 93.12 92 GLU A C 1
ATOM 784 O O . GLU A 1 92 ? 8.860 -0.135 2.721 1.00 93.12 92 GLU A O 1
ATOM 789 N N . CYS A 1 93 ? 10.484 -1.422 3.562 1.00 93.75 93 CYS A N 1
ATOM 790 C CA . CYS A 1 93 ? 9.670 -2.628 3.670 1.00 93.75 93 CYS A CA 1
ATOM 791 C C . CYS A 1 93 ? 10.200 -3.532 4.783 1.00 93.75 93 CYS A C 1
ATOM 793 O O . CYS A 1 93 ? 11.312 -3.351 5.275 1.00 93.75 93 CYS A O 1
ATOM 795 N N . PHE A 1 94 ? 9.418 -4.545 5.155 1.00 93.00 94 PHE A N 1
ATOM 796 C CA . PHE A 1 94 ? 9.782 -5.449 6.245 1.00 93.00 94 PHE A CA 1
ATOM 797 C C . PHE A 1 94 ? 11.156 -6.110 6.042 1.00 93.00 94 PHE A C 1
ATOM 799 O O . PHE A 1 94 ? 11.959 -6.166 6.968 1.00 93.00 94 PHE A O 1
ATOM 806 N N . LEU A 1 95 ? 11.455 -6.585 4.829 1.00 91.50 95 LEU A N 1
ATOM 807 C CA . LEU A 1 95 ? 12.745 -7.217 4.550 1.00 91.50 95 LEU A CA 1
ATOM 808 C C . LEU A 1 95 ? 13.919 -6.242 4.716 1.00 91.50 95 LEU A C 1
ATOM 810 O O . LEU A 1 95 ? 14.957 -6.649 5.221 1.00 91.50 95 LEU A O 1
ATOM 814 N N . GLU A 1 96 ? 13.758 -4.980 4.314 1.00 91.31 96 GLU A N 1
ATOM 815 C CA . GLU A 1 96 ? 14.795 -3.949 4.443 1.00 91.31 96 GLU A CA 1
ATOM 816 C C . GLU A 1 96 ? 15.097 -3.646 5.916 1.00 91.31 96 GLU A C 1
ATOM 818 O O . GLU A 1 96 ? 16.252 -3.696 6.332 1.00 91.31 96 GLU A O 1
ATOM 823 N N . GLN A 1 97 ? 14.057 -3.490 6.736 1.00 90.62 97 GLN A N 1
ATOM 824 C CA . GLN A 1 97 ? 14.198 -3.185 8.162 1.00 90.62 97 GLN A CA 1
ATOM 825 C C . GLN A 1 97 ? 14.852 -4.316 8.973 1.00 90.62 97 GLN A C 1
ATOM 827 O O . GLN A 1 97 ? 15.469 -4.070 10.013 1.00 90.62 97 GLN A O 1
ATOM 832 N N . TYR A 1 98 ? 14.701 -5.565 8.525 1.00 90.31 98 TYR A N 1
ATOM 833 C CA . TYR A 1 98 ? 15.136 -6.758 9.255 1.00 90.31 98 TYR A CA 1
ATOM 834 C C . TYR A 1 98 ? 16.148 -7.615 8.478 1.00 90.31 98 TYR A C 1
ATOM 836 O O . TYR A 1 98 ? 16.346 -8.782 8.828 1.00 90.31 98 TYR A O 1
ATOM 844 N N . GLU A 1 99 ? 16.819 -7.056 7.461 1.00 86.31 99 GLU A N 1
ATOM 845 C CA . GLU A 1 99 ? 17.740 -7.794 6.578 1.00 86.31 99 GLU A CA 1
ATOM 846 C C . GLU A 1 99 ? 18.806 -8.554 7.389 1.00 86.31 99 GLU A C 1
ATOM 848 O O . GLU A 1 99 ? 18.952 -9.769 7.241 1.00 86.31 99 GLU A O 1
ATOM 853 N N . ASP A 1 100 ? 19.461 -7.876 8.339 1.00 87.06 100 ASP A N 1
ATOM 854 C CA . ASP A 1 100 ? 20.501 -8.451 9.208 1.00 87.06 100 ASP A CA 1
ATOM 855 C C . ASP A 1 100 ? 20.005 -9.609 10.093 1.00 87.06 100 ASP A C 1
ATOM 857 O O . ASP A 1 100 ? 20.793 -10.442 10.536 1.00 87.06 100 ASP A O 1
ATOM 861 N N . GLN A 1 101 ? 18.707 -9.668 10.393 1.00 89.19 101 GLN A N 1
ATOM 862 C CA . GLN A 1 101 ? 18.130 -10.698 11.263 1.00 89.19 101 GLN A CA 1
ATOM 863 C C . GLN A 1 101 ? 17.629 -11.902 10.465 1.00 89.19 101 GLN A C 1
ATOM 865 O O . GLN A 1 101 ? 17.699 -13.032 10.945 1.00 89.19 101 GLN A O 1
ATOM 870 N N . LEU A 1 102 ? 17.121 -11.664 9.254 1.00 82.31 102 LEU A N 1
ATOM 871 C CA . LEU A 1 102 ? 16.502 -12.685 8.410 1.00 82.31 102 LEU A CA 1
ATOM 872 C C . LEU A 1 102 ? 17.511 -13.384 7.492 1.00 82.31 102 LEU A C 1
ATOM 874 O O . LEU A 1 102 ? 17.334 -14.559 7.183 1.00 82.31 102 LEU A O 1
ATOM 878 N N . MET A 1 103 ? 18.575 -12.688 7.082 1.00 74.19 103 MET A N 1
ATOM 879 C CA . MET A 1 103 ? 19.574 -13.202 6.134 1.00 74.19 103 MET A CA 1
ATOM 880 C C . MET A 1 103 ? 20.780 -13.877 6.813 1.00 74.19 103 MET A C 1
ATOM 882 O O . MET A 1 103 ? 21.685 -14.352 6.129 1.00 74.19 103 MET A O 1
ATOM 886 N N . VAL A 1 104 ? 20.809 -13.925 8.150 1.00 62.94 104 VAL A N 1
ATOM 887 C CA . VAL A 1 104 ? 21.895 -14.521 8.960 1.00 62.94 104 VAL A CA 1
ATOM 888 C C . VAL A 1 104 ? 21.517 -15.913 9.516 1.00 62.94 104 VAL A C 1
ATOM 890 O O . VAL A 1 104 ? 22.284 -16.506 10.276 1.00 62.94 104 VAL A O 1
ATOM 893 N N . ALA A 1 105 ? 20.365 -16.467 9.121 1.00 49.97 105 ALA A N 1
ATOM 894 C CA . ALA A 1 105 ? 19.889 -17.794 9.533 1.00 49.97 105 ALA A CA 1
ATOM 895 C C . ALA A 1 105 ? 20.256 -18.916 8.545 1.00 49.97 105 ALA A C 1
ATOM 897 O O . ALA A 1 105 ? 20.071 -18.725 7.322 1.00 49.97 105 ALA A O 1
#

Secondary structure (DSSP, 8-state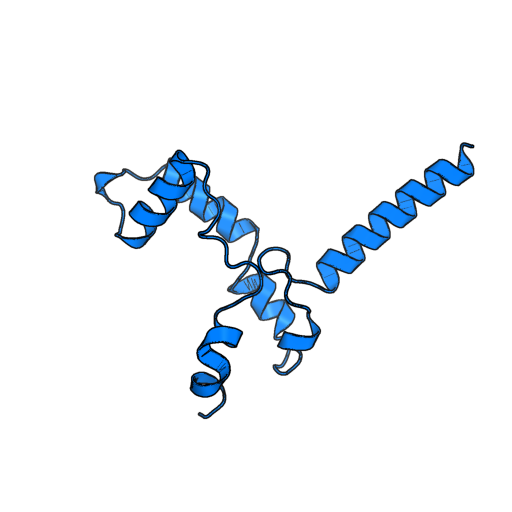):
-HHHHHHHHHHHHHHHHHHHHHB-TTT--BHHHHTTSTTHHHHIIIIIS-HHHHHHHHHHHHHS-GGG--HHHHHHHHHHHTT--TTS--S--HHHHTHHHHTT-

Foldseek 3Di:
DVVVVVVVVVVVVVVVVVQVVQAQPQARDGPVVQVVDDCRVVCCCPPPVPPVVVVVLVVVLVPDDPVPDDPVSVVVVVCVVVVHPVVGNYNDDPCRVCVVPVVVD

InterPro domains:
  IPR015925 Ryanodine/Inositol 1,4,5-trisphosphate receptor [PTHR46399] (1-102)

Sequence (105 aa):
LIIDAFGELRDQQDTAQEKLESNCFICDLSKDFFDKLPRGFEHHTDKEHNLANYLFFLMHLIQKDETEYTGQETYVHTLYEERYWEFFLVGECFLEQYEDQLMVA